Protein AF-A8WGU8-F1 (afdb_monomer_lite)

Organism: Xenopus tropicalis (NCBI:txid8364)

Sequence (113 aa):
MWGSLCKAPLLRLRPTFAAVSNVKTIHIKASPDYNEGIDKSKPLKFSTSKASHRHWTVAKSLGSNQQRPWWKVVPLSVFLTTVLLWAIFRKETDIDEAIYKPIEQLQDESENK

pLDDT: mean 73.57, std 12.88, range [49.06, 97.56]

Secondary structure (DSSP, 8-state):
---------------------------------TTTT--TTS---GGGSTT-TTT--HHHHT-TT-S--HHHHHHHHHHHHHHHHHHHHS---HHHHHHHS-HHHHHHHHH--

InterPro domains:
  IPR023248 Ubiquinol-cytochrome-c reductase complex assembly factor 4, vertebrates [PR02042] (39-56)
  IPR023248 Ubiquinol-cytochrome-c reductase complex assembly factor 4, vertebrates [PR02042] (56-70)
  IPR023248 Ubiquinol-cytochrome-c reductase complex assembly factor 4, vertebrates [PR02042] (70-86)
  IPR023248 Ubiquinol-cytochrome-c reductase complex assembly factor 4, vertebrates [PR02042] (86-101)
  IPR029160 Ubiquinol-cytochrome-c reductase complex assembly factor 4 [PF15013] (42-111)
  IPR029160 Ubiquino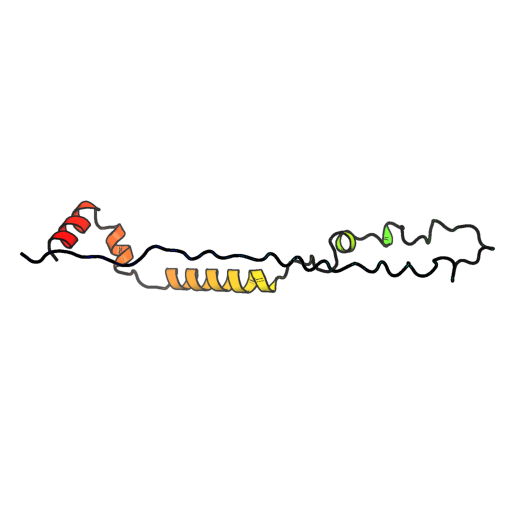l-cytochrome-c reductase complex assembly factor 4 [PTHR35268] (25-113)

Radius of gyration: 33.74 Å; chains: 1; bounding box: 85×44×65 Å

Structure (mmCIF, N/CA/C/O backbone):
data_AF-A8WGU8-F1
#
_entry.id   AF-A8WGU8-F1
#
loop_
_atom_site.group_PDB
_atom_site.id
_atom_site.type_symbol
_atom_site.label_atom_id
_atom_site.label_alt_id
_atom_site.label_comp_id
_atom_site.label_asym_id
_atom_site.label_entity_id
_atom_site.label_seq_id
_atom_site.pdbx_PDB_ins_code
_atom_site.Cartn_x
_atom_site.Cartn_y
_atom_site.Cartn_z
_atom_site.occupancy
_atom_site.B_iso_or_equiv
_atom_site.auth_seq_id
_atom_site.auth_comp_id
_atom_site.auth_asym_id
_atom_site.auth_atom_id
_atom_site.pdbx_PDB_model_num
ATOM 1 N N . MET A 1 1 ? -45.104 30.093 24.606 1.00 49.06 1 MET A N 1
ATOM 2 C CA . MET A 1 1 ? -44.976 30.706 23.266 1.00 49.06 1 MET A CA 1
ATOM 3 C C . MET A 1 1 ? -43.782 31.660 23.251 1.00 49.06 1 MET A C 1
ATOM 5 O O . MET A 1 1 ? -43.943 32.825 23.568 1.00 49.06 1 MET A O 1
ATOM 9 N N . TRP A 1 2 ? -42.599 31.163 22.902 1.00 49.72 2 TRP A N 1
ATOM 10 C CA . TRP A 1 2 ? -41.454 31.921 22.373 1.00 49.72 2 TRP A CA 1
ATOM 11 C C . TRP A 1 2 ? -40.703 30.868 21.548 1.00 49.72 2 TRP A C 1
ATOM 13 O O . TRP A 1 2 ? -40.207 29.904 22.107 1.00 49.72 2 TRP A O 1
ATOM 23 N N . GLY A 1 3 ? -40.784 30.817 20.225 1.00 53.56 3 GLY A N 1
ATOM 24 C CA . GLY A 1 3 ? -40.746 31.936 19.299 1.00 53.56 3 GLY A CA 1
ATOM 25 C C . GLY A 1 3 ? -39.290 32.182 18.928 1.00 53.56 3 GLY A C 1
ATOM 26 O O . GLY A 1 3 ? -38.648 33.007 19.554 1.00 53.56 3 GLY A O 1
ATOM 27 N N . SER A 1 4 ? -38.828 31.416 17.937 1.00 59.00 4 SER A N 1
ATOM 28 C CA . SER A 1 4 ? -37.944 31.827 16.842 1.00 59.00 4 SER A CA 1
ATOM 29 C C . SER A 1 4 ? -36.681 32.636 17.169 1.00 59.00 4 SER A C 1
ATOM 31 O O . SER A 1 4 ? -36.747 33.761 17.638 1.00 59.00 4 SER A O 1
ATOM 33 N N . LEU A 1 5 ? -35.524 32.140 16.722 1.00 59.06 5 LEU A N 1
ATOM 34 C CA . LEU A 1 5 ? -34.831 32.655 15.529 1.00 59.06 5 LEU A CA 1
ATOM 35 C C . LEU A 1 5 ? -33.431 32.022 15.446 1.00 59.06 5 LEU A C 1
ATOM 37 O O . LEU A 1 5 ? -32.452 32.528 15.991 1.00 59.06 5 LEU A O 1
ATOM 41 N N . CYS A 1 6 ? -33.317 30.944 14.672 1.00 56.19 6 CYS A N 1
ATOM 42 C CA . CYS A 1 6 ? -32.044 30.556 14.079 1.00 56.19 6 CYS A CA 1
ATOM 43 C C . CYS A 1 6 ? -31.667 31.613 13.028 1.00 56.19 6 CYS A C 1
ATOM 45 O O . CYS A 1 6 ? -32.187 31.612 11.915 1.00 56.19 6 CYS A O 1
ATOM 47 N N . LYS A 1 7 ? -30.777 32.539 13.382 1.00 56.66 7 LYS A N 1
ATOM 48 C CA . LYS A 1 7 ? -30.061 33.399 12.432 1.00 56.66 7 LYS A CA 1
ATOM 49 C C . LYS A 1 7 ? -28.570 33.153 12.612 1.00 56.66 7 LYS A C 1
ATOM 51 O O . LYS A 1 7 ? -27.918 33.848 13.381 1.00 56.66 7 LYS A O 1
ATOM 56 N N . ALA A 1 8 ? -28.030 32.174 11.896 1.00 66.12 8 ALA A N 1
ATOM 57 C CA . ALA A 1 8 ? -26.595 32.106 11.646 1.00 66.12 8 ALA A CA 1
ATOM 58 C C . ALA A 1 8 ? -26.367 32.370 10.147 1.00 66.12 8 ALA A C 1
ATOM 60 O O . ALA A 1 8 ? -27.013 31.728 9.314 1.00 66.12 8 ALA A O 1
ATOM 61 N N . PRO A 1 9 ? -25.548 33.373 9.792 1.00 55.88 9 PRO A N 1
ATOM 62 C CA . PRO A 1 9 ? -25.485 33.907 8.443 1.00 55.88 9 PRO A CA 1
ATOM 63 C C . PRO A 1 9 ? -24.727 32.997 7.473 1.00 55.88 9 PRO A C 1
ATOM 65 O O . PRO A 1 9 ? -23.731 32.359 7.799 1.00 55.88 9 PRO A O 1
ATOM 68 N N . LEU A 1 10 ? -25.246 33.025 6.248 1.00 57.78 10 LEU A N 1
ATOM 69 C CA . LEU A 1 10 ? -24.737 32.479 4.998 1.00 57.78 10 LEU A CA 1
ATOM 70 C C . LEU A 1 10 ? -23.209 32.382 4.879 1.00 57.78 10 LEU A C 1
ATOM 72 O O . LEU A 1 10 ? -22.479 33.374 4.879 1.00 57.78 10 LEU A O 1
ATOM 76 N N . LEU A 1 11 ? -22.796 31.147 4.605 1.00 50.38 11 LEU A N 1
ATOM 77 C CA . LEU A 1 11 ? -21.543 30.730 3.996 1.00 50.38 11 LEU A CA 1
ATOM 78 C C . LEU A 1 11 ? -21.183 31.622 2.797 1.00 50.38 11 LEU A C 1
ATOM 80 O O . LEU A 1 11 ? -21.714 31.479 1.697 1.00 50.38 11 LEU A O 1
ATOM 84 N N . ARG A 1 12 ? -20.222 32.523 2.992 1.00 56.81 12 ARG A N 1
ATOM 85 C CA . ARG A 1 12 ? -19.420 33.092 1.904 1.00 56.81 12 ARG A CA 1
ATOM 86 C C . ARG A 1 12 ? -17.942 32.882 2.195 1.00 56.81 12 ARG A C 1
ATOM 88 O O . ARG A 1 12 ? -17.177 33.834 2.288 1.00 56.81 12 ARG A O 1
ATOM 95 N N . LEU A 1 13 ? -17.519 31.625 2.297 1.00 58.44 13 LEU A N 1
ATOM 96 C CA . LEU A 1 13 ? -16.118 31.309 2.035 1.00 58.44 13 LEU A CA 1
ATOM 97 C C . LEU A 1 13 ? -15.964 31.200 0.518 1.00 58.44 13 LEU A C 1
ATOM 99 O O . LEU A 1 13 ? -16.316 30.191 -0.083 1.00 58.44 13 LEU A O 1
ATOM 103 N N . ARG A 1 14 ? -15.479 32.274 -0.112 1.00 59.22 14 ARG A N 1
ATOM 104 C CA . ARG A 1 14 ? -14.862 32.206 -1.439 1.00 59.22 14 ARG A CA 1
ATOM 105 C C . ARG A 1 14 ? -13.387 31.866 -1.231 1.00 59.22 14 ARG A C 1
ATOM 107 O O . ARG A 1 14 ? -12.627 32.777 -0.909 1.00 59.22 14 ARG A O 1
ATOM 114 N N . PRO A 1 15 ? -12.942 30.612 -1.402 1.00 61.19 15 PRO A N 1
ATOM 115 C CA . PRO A 1 15 ? -11.522 30.351 -1.493 1.00 61.19 15 PRO A CA 1
ATOM 116 C C . PRO A 1 15 ? -11.080 30.738 -2.906 1.00 61.19 15 PRO A C 1
ATOM 118 O O . PRO A 1 15 ? -11.222 29.980 -3.863 1.00 61.19 15 PRO A O 1
ATOM 121 N N . THR A 1 16 ? -10.570 31.957 -3.065 1.00 68.06 16 THR A N 1
ATOM 122 C CA . THR A 1 16 ? -9.768 32.298 -4.240 1.00 68.06 16 THR A CA 1
ATOM 123 C C . THR A 1 16 ? -8.446 31.554 -4.108 1.00 68.06 16 THR A C 1
ATOM 125 O O . THR A 1 16 ? -7.467 32.086 -3.587 1.00 68.06 16 THR A O 1
ATOM 128 N N . PHE A 1 17 ? -8.426 30.290 -4.529 1.00 62.94 17 PHE A N 1
ATOM 129 C CA . PHE A 1 17 ? -7.187 29.570 -4.776 1.00 62.94 17 PHE A CA 1
ATOM 130 C C . PHE A 1 17 ? -6.515 30.234 -5.979 1.00 62.94 17 PHE A C 1
ATOM 132 O O . PHE A 1 17 ? -6.766 29.885 -7.130 1.00 62.94 17 PHE A O 1
ATOM 139 N N . ALA A 1 18 ? -5.697 31.252 -5.714 1.00 64.88 18 ALA A N 1
ATOM 140 C CA . ALA A 1 18 ? -4.752 31.759 -6.690 1.00 64.88 18 ALA A CA 1
ATOM 141 C C . ALA A 1 18 ? -3.746 30.634 -6.958 1.00 64.88 18 ALA A C 1
ATOM 143 O O . ALA A 1 18 ? -2.831 30.394 -6.170 1.00 64.88 18 ALA A O 1
ATOM 144 N N . ALA A 1 19 ? -3.964 29.890 -8.040 1.00 68.56 19 ALA A N 1
ATOM 145 C CA . ALA A 1 19 ? -3.018 28.90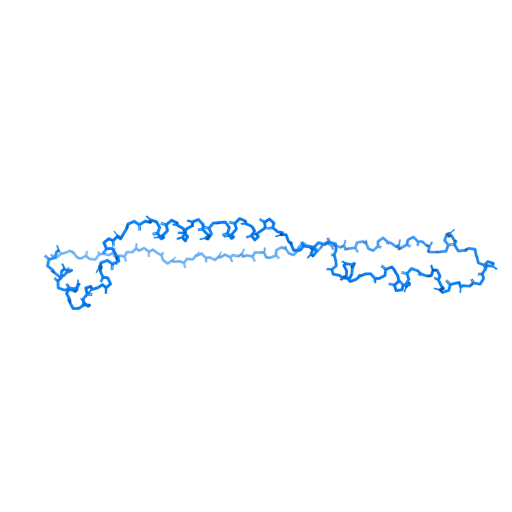9 -8.539 1.00 68.56 19 ALA A CA 1
ATOM 146 C C . ALA A 1 19 ? -1.778 29.657 -9.050 1.00 68.56 19 ALA A C 1
ATOM 148 O O . ALA A 1 19 ? -1.694 30.034 -10.215 1.00 68.56 19 ALA A O 1
ATOM 149 N N . VAL A 1 20 ? -0.824 29.926 -8.158 1.00 69.81 20 VAL A N 1
ATOM 150 C CA . VAL A 1 20 ? 0.482 30.467 -8.534 1.00 69.81 20 VAL A CA 1
ATOM 151 C C . VAL A 1 20 ? 1.254 29.336 -9.207 1.00 69.81 20 VAL A C 1
ATOM 153 O O . VAL A 1 20 ? 1.867 28.494 -8.551 1.00 69.81 20 VAL A O 1
ATOM 156 N N . SER A 1 21 ? 1.185 29.273 -10.536 1.00 66.56 21 SER A N 1
ATOM 157 C CA . SER A 1 21 ? 2.017 28.369 -11.322 1.00 66.56 21 SER A CA 1
ATOM 158 C C . SER A 1 21 ? 3.466 28.840 -11.235 1.00 66.56 21 SER A C 1
ATOM 160 O O . SER A 1 21 ? 3.846 29.848 -11.832 1.00 66.56 21 SER A O 1
ATOM 162 N N . ASN A 1 22 ? 4.284 28.112 -10.481 1.00 69.44 22 ASN A N 1
ATOM 163 C CA . ASN A 1 22 ? 5.723 28.320 -10.429 1.00 69.44 22 ASN A CA 1
ATOM 164 C C . ASN A 1 22 ? 6.326 27.759 -11.730 1.00 69.44 22 ASN A C 1
ATOM 166 O O . ASN A 1 22 ? 6.664 26.578 -11.820 1.00 69.44 22 ASN A O 1
ATOM 170 N N . VAL A 1 23 ? 6.373 28.579 -12.784 1.00 66.06 23 VAL A N 1
ATOM 171 C CA . VAL A 1 23 ? 7.014 28.209 -14.051 1.00 66.06 23 VAL A CA 1
ATOM 172 C C . VAL A 1 23 ? 8.520 28.267 -13.827 1.00 66.06 23 VAL A C 1
ATOM 174 O O . VAL A 1 23 ? 9.165 29.291 -14.033 1.00 66.06 23 VAL A O 1
ATOM 177 N N . LYS A 1 24 ? 9.093 27.155 -13.361 1.00 66.94 24 LYS A N 1
ATOM 178 C CA . LYS A 1 24 ? 10.541 26.966 -13.352 1.00 66.94 24 LYS A CA 1
ATOM 179 C C . LYS A 1 24 ? 10.987 26.867 -14.806 1.00 66.94 24 LYS A C 1
ATOM 181 O O . LYS A 1 24 ? 10.895 25.806 -15.418 1.00 66.94 24 LYS A O 1
ATOM 186 N N . THR A 1 25 ? 11.439 27.983 -15.365 1.00 66.19 25 THR A N 1
ATOM 187 C CA . THR A 1 25 ? 12.151 28.021 -16.638 1.00 66.19 25 THR A CA 1
ATOM 188 C C . THR A 1 25 ? 13.328 27.061 -16.533 1.00 66.19 25 THR A C 1
ATOM 190 O O . THR A 1 25 ? 14.296 27.286 -15.803 1.00 66.19 25 THR A O 1
ATOM 193 N N . ILE A 1 26 ? 13.223 25.929 -17.228 1.00 63.34 26 ILE A N 1
ATOM 194 C CA . ILE A 1 26 ? 14.365 25.059 -17.459 1.00 63.34 26 ILE A CA 1
ATOM 195 C C . ILE A 1 26 ? 15.288 25.885 -18.345 1.00 63.34 26 ILE A C 1
ATOM 197 O O . ILE A 1 26 ? 15.089 25.977 -19.553 1.00 63.34 26 ILE A O 1
ATOM 201 N N . HIS A 1 27 ? 16.284 26.526 -17.734 1.00 56.06 27 HIS A N 1
ATOM 202 C CA . HIS A 1 27 ? 17.474 26.911 -18.464 1.00 56.06 27 HIS A CA 1
ATOM 203 C C . HIS A 1 27 ? 18.031 25.608 -19.019 1.00 56.06 27 HIS A C 1
ATOM 205 O O . HIS A 1 27 ? 18.664 24.830 -18.301 1.00 56.06 27 HIS A O 1
ATOM 211 N N . ILE A 1 28 ? 17.740 25.343 -20.292 1.00 55.25 28 ILE A N 1
ATOM 212 C CA . ILE A 1 28 ? 18.505 24.398 -21.084 1.00 55.25 28 ILE A CA 1
ATOM 213 C C . ILE A 1 28 ? 19.883 25.043 -21.128 1.00 55.25 28 ILE A C 1
ATOM 215 O O . ILE A 1 28 ? 20.170 25.873 -21.986 1.00 55.25 28 ILE A O 1
ATOM 219 N N . LYS A 1 29 ? 20.708 24.756 -20.114 1.00 54.16 29 LYS A N 1
ATOM 220 C CA . LYS A 1 29 ? 22.140 24.988 -20.181 1.00 54.16 29 LYS A CA 1
ATOM 221 C C . LYS A 1 29 ? 22.525 24.297 -21.473 1.00 54.16 29 LYS A C 1
ATOM 223 O O . LYS A 1 29 ? 22.364 23.077 -21.558 1.00 54.16 29 LYS A O 1
ATOM 228 N N . ALA A 1 30 ? 22.864 25.099 -22.486 1.00 53.12 30 ALA A N 1
ATOM 229 C CA . ALA A 1 30 ? 23.314 24.607 -23.771 1.00 53.12 30 ALA A CA 1
ATOM 230 C C . ALA A 1 30 ? 24.268 23.462 -23.457 1.00 53.12 30 ALA A C 1
ATOM 232 O O . ALA A 1 30 ? 25.203 23.643 -22.666 1.00 53.12 30 ALA A O 1
ATOM 233 N N . SER A 1 31 ? 23.903 22.260 -23.911 1.00 54.22 31 SER A N 1
ATOM 234 C CA . SER A 1 31 ? 24.705 21.063 -23.689 1.00 54.22 31 SER A CA 1
ATOM 235 C C . SER A 1 31 ? 26.156 21.447 -23.969 1.00 54.22 31 SER A C 1
ATOM 237 O O . SER A 1 31 ? 26.363 22.127 -24.979 1.00 54.22 31 SER A O 1
ATOM 239 N N . PRO A 1 32 ? 27.132 21.092 -23.104 1.00 54.25 32 PRO A N 1
ATOM 240 C CA . PRO A 1 32 ? 28.532 21.352 -23.415 1.00 54.25 32 PRO A CA 1
ATOM 241 C C . PRO A 1 32 ? 28.758 20.887 -24.845 1.00 54.25 32 PRO A C 1
ATOM 243 O O . PRO A 1 32 ? 28.278 19.803 -25.206 1.00 54.25 32 PRO A O 1
ATOM 246 N N . ASP A 1 33 ? 29.341 21.776 -25.649 1.00 54.31 33 ASP A N 1
ATOM 247 C CA . ASP A 1 33 ? 29.636 21.538 -27.051 1.00 54.31 33 ASP A CA 1
ATOM 248 C C . ASP A 1 33 ? 30.239 20.140 -27.153 1.00 54.31 33 ASP A C 1
ATOM 250 O O . ASP A 1 33 ? 31.343 19.878 -26.677 1.00 54.31 33 ASP A O 1
ATOM 254 N N . TYR A 1 34 ? 29.459 19.193 -27.677 1.00 57.59 34 TYR A N 1
ATOM 255 C CA . TYR A 1 34 ? 29.833 17.780 -27.623 1.00 57.59 34 TYR A CA 1
ATOM 256 C C . TYR A 1 34 ? 31.090 17.502 -28.472 1.00 57.59 34 TYR A C 1
ATOM 258 O O . TYR A 1 34 ? 31.631 16.399 -28.432 1.00 57.59 34 TYR A O 1
ATOM 266 N N . ASN A 1 35 ? 31.560 18.519 -29.206 1.00 55.41 35 ASN A N 1
ATOM 267 C CA . ASN A 1 35 ? 32.799 18.539 -29.960 1.00 55.41 35 ASN A CA 1
ATOM 268 C C . ASN A 1 35 ? 34.068 18.779 -29.129 1.00 55.41 35 ASN A C 1
ATOM 270 O O . ASN A 1 35 ? 35.135 18.522 -29.677 1.00 55.41 35 ASN A O 1
ATOM 274 N N . GLU A 1 36 ? 34.016 19.207 -27.859 1.00 58.69 36 GLU A N 1
ATOM 275 C CA . GLU A 1 36 ? 35.244 19.504 -27.087 1.00 58.69 36 GLU A CA 1
ATOM 276 C C . GLU A 1 36 ? 36.194 18.290 -26.984 1.00 58.69 36 GLU A C 1
ATOM 278 O O . GLU A 1 36 ? 37.410 18.450 -26.950 1.00 58.69 36 GLU A O 1
ATOM 283 N N . GLY A 1 37 ? 35.658 17.064 -27.007 1.00 59.59 37 GLY A N 1
ATOM 284 C CA . GLY A 1 37 ? 36.449 15.826 -26.945 1.00 59.59 37 GLY A CA 1
ATOM 285 C C . GLY A 1 37 ? 36.382 14.945 -28.192 1.00 59.59 37 GLY A C 1
ATOM 286 O O . GLY A 1 37 ? 36.899 13.825 -28.173 1.00 59.59 37 GLY A O 1
ATOM 287 N N . ILE A 1 38 ? 35.705 15.385 -29.256 1.00 60.81 38 ILE A N 1
ATOM 288 C CA . ILE A 1 38 ? 35.651 14.616 -30.500 1.00 60.81 38 ILE A CA 1
ATOM 289 C C . ILE A 1 38 ? 36.811 15.077 -31.357 1.00 60.81 38 ILE A C 1
ATOM 291 O O . ILE A 1 38 ? 36.733 16.090 -32.048 1.00 60.81 38 ILE A O 1
ATOM 295 N N . ASP A 1 39 ? 37.889 14.297 -31.324 1.00 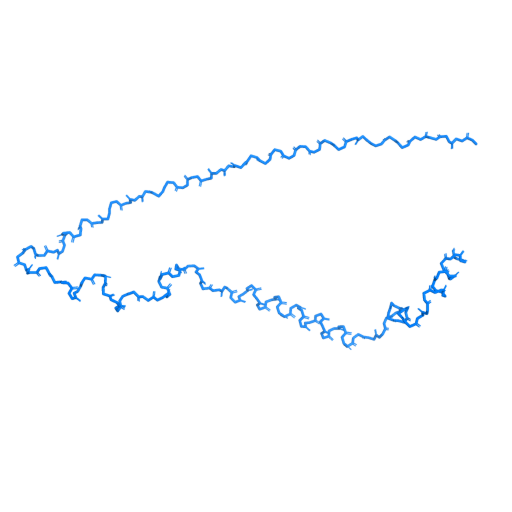66.62 39 ASP A N 1
ATOM 296 C CA . ASP A 1 39 ? 38.915 14.347 -32.355 1.00 66.62 39 ASP A CA 1
ATOM 297 C C . ASP A 1 39 ? 38.228 14.200 -33.719 1.00 66.62 39 ASP A C 1
ATOM 299 O O . ASP A 1 39 ? 37.910 13.093 -34.157 1.00 66.62 39 ASP A O 1
ATOM 303 N N . LYS A 1 40 ? 37.997 15.324 -34.405 1.00 68.88 40 LYS A N 1
ATOM 304 C CA . LYS A 1 40 ? 37.400 15.376 -35.749 1.00 68.88 40 LYS A CA 1
ATOM 305 C C . LYS A 1 40 ? 38.220 14.604 -36.793 1.00 68.88 40 LYS A C 1
ATOM 307 O O . LYS A 1 40 ? 37.736 14.377 -37.894 1.00 68.88 40 LYS A O 1
ATOM 312 N N . SER A 1 41 ? 39.445 14.188 -36.455 1.00 76.25 41 SER A N 1
ATOM 313 C CA . SER A 1 41 ? 40.294 13.339 -37.296 1.00 76.25 41 SER A CA 1
ATOM 314 C C . SER A 1 41 ? 39.944 11.848 -37.238 1.00 76.25 41 SER A C 1
ATOM 316 O O . SER A 1 41 ? 40.391 11.093 -38.098 1.00 76.25 41 SER A O 1
ATOM 318 N N . LYS A 1 42 ? 39.163 11.397 -36.246 1.00 77.44 42 LYS A N 1
ATOM 319 C CA . LYS A 1 42 ? 38.788 9.985 -36.085 1.00 77.44 42 LYS A CA 1
ATOM 320 C C . LYS A 1 42 ? 37.379 9.755 -36.647 1.00 77.44 42 LYS A C 1
ATOM 322 O O . LYS A 1 42 ? 36.502 10.591 -36.433 1.00 77.44 42 LYS A O 1
ATOM 327 N N . PRO A 1 43 ? 37.119 8.626 -37.334 1.00 78.94 43 PRO A N 1
ATOM 328 C CA . PRO A 1 43 ? 35.786 8.323 -37.843 1.00 78.94 43 PRO A CA 1
ATOM 329 C C . PRO A 1 43 ? 34.760 8.292 -36.702 1.00 78.94 43 PRO A C 1
ATOM 331 O O . PRO A 1 43 ? 35.040 7.796 -35.605 1.00 78.94 43 PRO A O 1
ATOM 334 N N . LEU A 1 44 ? 33.566 8.831 -36.971 1.00 76.88 44 LEU A N 1
ATOM 335 C CA . LEU A 1 44 ? 32.463 8.937 -36.016 1.00 76.88 44 LEU A CA 1
ATOM 336 C C . LEU A 1 44 ? 32.064 7.543 -35.504 1.00 76.88 44 LEU A C 1
ATOM 338 O O . LEU A 1 44 ? 31.368 6.776 -36.169 1.00 76.88 44 LEU A O 1
ATOM 342 N N . LYS A 1 45 ? 32.526 7.196 -34.301 1.00 76.81 45 LYS A N 1
ATOM 343 C CA . LYS A 1 45 ? 32.302 5.883 -33.689 1.00 76.81 45 LYS A CA 1
ATOM 344 C C . LYS A 1 45 ? 30.918 5.791 -33.041 1.00 76.81 45 LYS A C 1
ATOM 346 O O . LYS A 1 45 ? 30.731 6.143 -31.878 1.00 76.81 45 LYS A O 1
ATOM 351 N N . PHE A 1 46 ? 29.953 5.217 -33.759 1.00 74.06 46 PHE A N 1
ATOM 352 C CA . PHE A 1 46 ? 28.627 4.902 -33.205 1.00 74.06 46 PHE A CA 1
ATOM 353 C C . PHE A 1 46 ? 28.691 3.916 -32.025 1.00 74.06 46 PHE A C 1
ATOM 355 O O . PHE A 1 46 ? 27.897 4.025 -31.093 1.00 74.06 46 PHE A O 1
ATOM 362 N N . SER A 1 47 ? 29.681 3.011 -32.002 1.00 67.94 47 SER A N 1
ATOM 363 C CA . SER A 1 47 ? 29.830 1.999 -30.942 1.00 67.94 47 SER A CA 1
ATOM 364 C C . SER A 1 47 ? 30.097 2.582 -29.549 1.00 67.94 47 SER A C 1
ATOM 366 O O . SER A 1 47 ? 29.775 1.930 -28.557 1.00 67.94 47 SER A O 1
ATOM 368 N N . THR A 1 48 ? 30.680 3.782 -29.448 1.00 72.12 48 THR A N 1
ATOM 369 C CA . THR A 1 48 ? 30.886 4.466 -28.158 1.00 72.12 48 THR A CA 1
ATOM 370 C C . THR A 1 48 ? 29.936 5.644 -27.968 1.00 72.12 48 THR A C 1
ATOM 372 O O . THR A 1 48 ? 30.166 6.476 -27.091 1.00 72.12 48 THR A O 1
ATOM 375 N N . SER A 1 49 ? 28.902 5.766 -28.804 1.00 71.88 49 SER A N 1
ATOM 376 C CA . SER A 1 49 ? 27.886 6.796 -28.622 1.00 71.88 49 SER A CA 1
ATOM 377 C C . SER A 1 49 ? 27.156 6.570 -27.296 1.00 71.88 49 SER A C 1
ATOM 379 O O . SER A 1 49 ? 26.844 5.434 -26.927 1.00 71.88 49 SER A O 1
ATOM 381 N N . LYS A 1 50 ? 26.842 7.656 -26.577 1.00 68.00 50 LYS A N 1
ATOM 382 C CA . LYS A 1 50 ? 26.069 7.602 -25.319 1.00 68.00 50 LYS A CA 1
ATOM 383 C C . LYS A 1 50 ? 24.658 7.017 -25.491 1.00 68.00 50 LYS A C 1
ATOM 385 O O . LYS A 1 50 ? 24.004 6.720 -24.497 1.00 68.00 50 LYS A O 1
ATOM 390 N N . ALA A 1 51 ? 24.218 6.820 -26.734 1.00 68.44 51 ALA A N 1
ATOM 391 C CA . ALA A 1 51 ? 22.992 6.117 -27.100 1.00 68.44 51 ALA A CA 1
ATOM 392 C C . ALA A 1 51 ? 23.132 4.578 -27.145 1.00 68.44 51 ALA A C 1
ATOM 394 O O . ALA A 1 51 ? 22.217 3.895 -27.593 1.00 68.44 51 ALA A O 1
ATOM 395 N N . SER A 1 52 ? 24.259 4.004 -26.712 1.00 75.56 52 SER A N 1
ATOM 396 C CA . SER A 1 52 ? 24.394 2.547 -26.607 1.00 75.56 52 SER A CA 1
ATOM 397 C C . SER A 1 52 ? 23.371 1.968 -25.619 1.00 75.56 52 SER A C 1
ATOM 399 O O . SER A 1 52 ? 23.230 2.464 -24.499 1.00 75.56 52 SER A O 1
ATOM 401 N N . HIS A 1 53 ? 22.707 0.874 -26.006 1.00 74.81 53 HIS A N 1
ATOM 402 C CA . HIS A 1 53 ? 21.743 0.135 -25.176 1.00 74.81 53 HIS A CA 1
ATOM 403 C C . HIS A 1 53 ? 22.304 -0.243 -23.793 1.00 74.81 53 HIS A C 1
ATOM 405 O O . HIS A 1 53 ? 21.559 -0.325 -22.825 1.00 74.81 53 HIS A O 1
ATOM 411 N N . ARG A 1 54 ? 23.630 -0.409 -23.668 1.00 76.31 54 ARG A N 1
ATOM 412 C CA . ARG A 1 54 ? 24.306 -0.689 -22.392 1.00 76.31 54 ARG A CA 1
ATOM 413 C C . ARG A 1 54 ? 24.208 0.471 -21.390 1.00 76.31 54 ARG A C 1
ATOM 415 O O . ARG A 1 54 ? 24.318 0.248 -20.189 1.00 76.31 54 ARG A O 1
ATOM 422 N N . HIS A 1 55 ? 24.027 1.703 -21.867 1.00 76.19 55 HIS A N 1
ATOM 423 C CA . HIS A 1 55 ? 23.819 2.883 -21.023 1.00 76.19 55 HIS A CA 1
ATOM 424 C C . HIS A 1 55 ? 22.334 3.138 -20.715 1.00 76.19 55 HIS A C 1
ATOM 426 O O . HIS A 1 55 ? 22.009 3.713 -19.675 1.00 76.19 55 HIS A O 1
ATOM 432 N N . TRP A 1 56 ? 21.433 2.712 -21.603 1.00 77.38 56 TRP A N 1
ATOM 433 C CA . TRP A 1 56 ? 19.988 2.846 -21.425 1.00 77.38 56 TRP A CA 1
ATOM 434 C C . TRP A 1 56 ? 19.454 1.733 -20.522 1.00 77.38 56 TRP A C 1
ATOM 436 O O . TRP A 1 56 ? 19.112 0.647 -20.976 1.00 77.38 56 TRP A O 1
ATOM 446 N N . THR A 1 57 ? 19.361 2.002 -19.220 1.00 80.25 57 THR A N 1
ATOM 447 C CA . THR A 1 57 ? 18.663 1.112 -18.284 1.00 80.25 57 THR A CA 1
ATOM 448 C C . THR A 1 57 ? 17.232 1.590 -18.050 1.00 80.25 57 THR A C 1
ATOM 450 O O . THR A 1 57 ? 16.979 2.793 -17.985 1.00 80.25 57 THR A O 1
ATOM 453 N N . VAL A 1 58 ? 16.289 0.659 -17.854 1.00 80.12 58 VAL A N 1
ATOM 454 C CA . VAL A 1 58 ? 14.875 0.987 -17.561 1.00 80.12 58 VAL A CA 1
ATOM 455 C C . VAL A 1 58 ? 14.753 1.904 -16.334 1.00 80.12 58 VAL A C 1
ATOM 457 O O . VAL A 1 58 ? 13.928 2.817 -16.298 1.00 80.12 58 VAL A O 1
ATOM 460 N N . ALA A 1 59 ? 15.642 1.720 -15.355 1.00 77.44 59 ALA A N 1
ATOM 461 C CA . ALA A 1 59 ? 15.747 2.576 -14.178 1.00 77.44 59 ALA A CA 1
ATOM 462 C C . ALA A 1 59 ? 16.072 4.044 -14.522 1.00 77.44 59 ALA A C 1
ATOM 464 O O . ALA A 1 59 ? 15.567 4.949 -13.867 1.00 77.44 59 ALA A O 1
ATOM 465 N N . LYS A 1 60 ? 16.880 4.301 -15.561 1.00 74.75 60 LYS A N 1
ATOM 466 C CA . LYS A 1 60 ? 17.197 5.660 -16.031 1.00 74.75 60 LYS A CA 1
ATOM 467 C C . LYS A 1 60 ? 16.022 6.296 -16.773 1.00 74.75 60 LYS A C 1
ATOM 469 O O . LYS A 1 60 ? 15.778 7.482 -16.579 1.00 74.75 60 LYS A O 1
ATOM 474 N N . SER A 1 61 ? 15.284 5.524 -17.576 1.00 80.00 61 SER A N 1
ATOM 475 C CA . SER A 1 61 ? 14.078 6.009 -18.271 1.00 80.00 61 SER A CA 1
ATOM 476 C C . SER A 1 61 ? 12.901 6.270 -17.330 1.00 80.00 61 SER A C 1
ATOM 478 O O . SER A 1 61 ? 12.067 7.117 -17.628 1.00 80.00 61 SER A O 1
ATOM 480 N N . LEU A 1 62 ? 12.845 5.588 -16.182 1.00 77.88 62 LEU A N 1
ATOM 481 C CA . LEU A 1 62 ? 11.840 5.840 -15.144 1.00 77.88 62 LEU A CA 1
ATOM 482 C C . LEU A 1 62 ? 12.015 7.200 -14.447 1.00 77.88 62 LEU A C 1
ATOM 484 O O . LEU A 1 62 ? 11.056 7.687 -13.857 1.00 77.88 62 LEU A O 1
ATOM 488 N N . GLY A 1 63 ? 13.199 7.818 -14.530 1.00 74.25 63 GLY A N 1
ATOM 489 C CA . GLY A 1 63 ? 13.556 9.034 -13.794 1.00 74.25 63 GLY A CA 1
ATOM 490 C C . GLY A 1 63 ? 14.223 8.726 -12.448 1.00 74.25 63 GLY A C 1
ATOM 491 O O . GLY A 1 63 ? 13.955 7.703 -11.820 1.00 74.25 63 GLY A O 1
ATOM 492 N N . SER A 1 64 ? 15.115 9.610 -11.979 1.00 67.88 64 SER A N 1
ATOM 493 C CA . SER A 1 64 ? 15.916 9.352 -10.763 1.00 67.88 64 SER A CA 1
ATOM 494 C C . SER A 1 64 ? 15.085 9.226 -9.484 1.00 67.88 64 SER A C 1
ATOM 496 O O . SER A 1 64 ? 15.570 8.687 -8.497 1.00 67.88 64 SER A O 1
ATOM 498 N N . ASN A 1 65 ? 13.851 9.732 -9.490 1.00 69.75 65 ASN A N 1
ATOM 499 C CA . ASN A 1 65 ? 12.999 9.833 -8.306 1.00 69.75 65 ASN A CA 1
ATOM 500 C C . ASN A 1 65 ? 11.865 8.797 -8.272 1.00 69.75 65 ASN A C 1
ATOM 502 O O . ASN A 1 65 ? 11.009 8.864 -7.393 1.00 69.75 65 ASN A O 1
ATOM 506 N N . GLN A 1 66 ? 11.844 7.830 -9.197 1.00 67.31 66 GLN A N 1
ATOM 507 C CA . GLN A 1 66 ? 10.753 6.854 -9.289 1.00 67.31 66 GLN A CA 1
ATOM 508 C C . GLN A 1 66 ? 10.932 5.617 -8.403 1.00 67.31 66 GLN A C 1
ATOM 510 O O . GLN A 1 66 ? 10.041 4.763 -8.376 1.00 67.31 66 GLN A O 1
ATOM 515 N N . GLN A 1 67 ? 12.046 5.484 -7.672 1.00 74.19 67 GLN A N 1
ATOM 516 C CA . GLN A 1 67 ? 12.200 4.378 -6.731 1.00 74.19 67 GLN A CA 1
ATOM 517 C C . GLN A 1 67 ? 11.116 4.508 -5.660 1.00 74.19 67 GLN A C 1
ATOM 519 O O . GLN A 1 67 ? 11.126 5.440 -4.856 1.00 74.19 67 GLN A O 1
ATOM 524 N N . ARG A 1 68 ? 10.128 3.603 -5.713 1.00 79.50 68 ARG A N 1
ATOM 525 C CA . ARG A 1 68 ? 8.939 3.668 -4.864 1.00 79.50 68 ARG A CA 1
ATOM 526 C C . ARG A 1 68 ? 9.393 3.712 -3.403 1.00 79.50 68 ARG A C 1
ATOM 528 O O . ARG A 1 68 ? 10.036 2.764 -2.955 1.00 79.50 68 ARG A O 1
ATOM 535 N N . PRO A 1 69 ? 9.105 4.792 -2.663 1.00 84.44 69 PRO A N 1
ATOM 536 C CA . PRO A 1 69 ? 9.597 4.947 -1.306 1.00 84.44 69 PRO A CA 1
ATOM 537 C C . PRO A 1 69 ? 8.969 3.894 -0.392 1.00 84.44 69 PRO A C 1
ATOM 539 O O . PRO A 1 69 ? 7.797 3.997 -0.031 1.00 84.44 69 PRO A O 1
ATOM 542 N N . TRP A 1 70 ? 9.763 2.906 0.020 1.00 85.44 70 TRP A N 1
ATOM 543 C CA . TRP A 1 70 ? 9.329 1.879 0.972 1.00 85.44 70 TRP A CA 1
ATOM 544 C C . TRP A 1 70 ? 8.899 2.482 2.313 1.00 85.44 70 TRP A C 1
ATOM 546 O O . TRP A 1 70 ? 7.978 1.986 2.954 1.00 85.44 70 TRP A O 1
ATOM 556 N N . TRP A 1 71 ? 9.480 3.623 2.685 1.00 89.25 71 TRP A N 1
ATOM 557 C CA . TRP A 1 71 ? 9.120 4.347 3.901 1.00 89.25 71 TRP A CA 1
ATOM 558 C C . TRP A 1 71 ? 7.675 4.864 3.919 1.00 89.25 71 TRP A C 1
ATOM 560 O O . TRP A 1 71 ? 7.190 5.195 4.990 1.00 89.25 71 TRP A O 1
ATOM 570 N N . LYS A 1 72 ? 6.970 4.942 2.778 1.00 88.19 72 LYS A N 1
ATOM 571 C CA . LYS A 1 72 ? 5.537 5.292 2.770 1.00 88.19 72 LYS A CA 1
ATOM 572 C C . LYS A 1 72 ? 4.647 4.090 3.067 1.00 88.19 72 LYS A C 1
ATOM 574 O O . LYS A 1 72 ? 3.626 4.232 3.728 1.00 88.19 72 LYS A O 1
ATOM 579 N N . VAL A 1 73 ? 5.024 2.917 2.563 1.00 91.69 73 VAL A N 1
ATOM 580 C CA . VAL A 1 73 ? 4.212 1.697 2.680 1.00 91.69 73 VAL A CA 1
ATOM 581 C C . VAL A 1 73 ? 4.468 0.964 3.990 1.00 91.69 73 VAL A C 1
ATOM 583 O O . VAL A 1 73 ? 3.514 0.465 4.570 1.00 91.69 73 VAL A O 1
ATOM 586 N N . VAL A 1 74 ? 5.706 0.951 4.494 1.00 95.19 74 VAL A N 1
ATOM 587 C CA . VAL A 1 74 ? 6.059 0.234 5.732 1.00 95.19 74 VAL A CA 1
ATOM 588 C C . VAL A 1 74 ? 5.298 0.764 6.961 1.00 95.19 74 VAL A C 1
ATOM 590 O O . VAL A 1 74 ? 4.688 -0.043 7.657 1.00 95.19 74 VAL A O 1
ATOM 593 N N . PRO A 1 75 ? 5.234 2.080 7.241 1.00 95.94 75 PRO A N 1
ATOM 594 C CA . PRO A 1 75 ? 4.465 2.587 8.377 1.00 95.94 75 PRO A CA 1
ATOM 595 C C . PRO A 1 75 ? 2.964 2.344 8.226 1.00 95.94 75 PRO A C 1
ATOM 597 O O . PRO A 1 75 ? 2.304 2.027 9.209 1.00 95.94 75 PRO A O 1
ATOM 600 N N . LEU A 1 76 ? 2.430 2.451 7.002 1.00 95.62 76 LEU A N 1
ATOM 601 C CA . LEU A 1 76 ? 1.018 2.180 6.737 1.00 95.62 76 LEU A CA 1
ATOM 602 C C . LEU A 1 76 ? 0.685 0.707 6.993 1.00 95.62 76 LEU A C 1
ATOM 604 O O . LEU A 1 76 ? -0.296 0.415 7.672 1.00 95.62 76 LEU A O 1
ATOM 608 N N . SER A 1 77 ? 1.511 -0.220 6.495 1.00 96.62 77 SER A N 1
ATOM 609 C CA . SER A 1 77 ? 1.310 -1.645 6.747 1.00 96.62 77 SER A CA 1
ATOM 610 C C . SER A 1 77 ? 1.444 -1.967 8.231 1.00 96.62 77 SER A C 1
ATOM 612 O O . SER A 1 77 ? 0.601 -2.679 8.760 1.00 96.62 77 SER A O 1
ATOM 614 N N . VAL A 1 78 ? 2.440 -1.400 8.923 1.00 97.19 78 VAL A N 1
ATOM 615 C CA . VAL A 1 78 ? 2.617 -1.594 10.370 1.00 97.19 78 VAL A CA 1
ATOM 616 C C . VAL A 1 78 ? 1.391 -1.087 11.128 1.00 97.19 78 VAL A C 1
ATOM 618 O O . VAL A 1 78 ? 0.808 -1.856 11.882 1.00 97.19 78 VAL A O 1
ATOM 621 N N . PHE A 1 79 ? 0.929 0.140 10.864 1.00 96.75 79 PHE A N 1
ATOM 622 C CA . PHE A 1 79 ? -0.265 0.707 11.498 1.00 96.75 79 PHE A CA 1
ATOM 623 C C . PHE A 1 79 ? -1.493 -0.192 11.323 1.00 96.75 79 PHE A C 1
ATOM 625 O O . PHE A 1 79 ? -2.146 -0.536 12.306 1.00 96.75 79 PHE A O 1
ATOM 632 N N . LEU A 1 80 ? -1.768 -0.637 10.093 1.00 96.69 80 LEU A N 1
ATOM 633 C CA . LEU A 1 80 ? -2.892 -1.531 9.812 1.00 96.69 80 LEU A CA 1
ATOM 634 C C . LEU A 1 80 ? -2.751 -2.874 10.532 1.00 96.69 80 LEU A C 1
ATOM 636 O O . LEU A 1 80 ? -3.712 -3.338 11.138 1.00 96.69 80 LEU A O 1
ATOM 640 N N . THR A 1 81 ? -1.561 -3.481 10.521 1.00 97.56 81 THR A N 1
ATOM 641 C CA . THR A 1 81 ? -1.328 -4.747 11.234 1.00 97.56 81 THR A CA 1
ATOM 642 C C . THR A 1 81 ? -1.458 -4.596 12.745 1.00 97.56 81 THR A C 1
ATOM 644 O O . THR A 1 81 ? -2.015 -5.478 13.387 1.00 97.56 81 THR A O 1
ATOM 647 N N . THR A 1 82 ? -1.012 -3.477 13.323 1.00 97.44 82 THR A N 1
ATOM 648 C CA . THR A 1 82 ? -1.165 -3.187 14.752 1.00 97.44 82 THR A CA 1
ATOM 649 C C . THR A 1 82 ? -2.629 -2.985 15.121 1.00 97.44 82 THR A C 1
ATOM 651 O O . THR A 1 82 ? -3.077 -3.564 16.103 1.00 97.44 82 THR A O 1
ATOM 654 N N . VAL A 1 83 ? -3.387 -2.212 14.336 1.00 95.62 83 VAL A N 1
ATOM 655 C CA . VAL A 1 83 ? -4.831 -2.015 14.552 1.00 95.62 83 VAL A CA 1
ATOM 656 C C . VAL A 1 83 ? -5.584 -3.336 14.421 1.00 95.62 83 VAL A C 1
ATOM 658 O O . VAL A 1 83 ? -6.444 -3.625 15.246 1.00 95.62 83 VAL A O 1
ATOM 661 N N . LEU A 1 84 ? -5.243 -4.158 13.429 1.00 95.06 84 LEU A N 1
ATOM 662 C CA . LEU A 1 84 ? -5.872 -5.460 13.228 1.00 95.06 84 LEU A CA 1
ATOM 663 C C . LEU A 1 84 ? -5.550 -6.429 14.371 1.00 95.06 84 LEU A C 1
ATOM 665 O O . LEU A 1 84 ? -6.447 -7.064 14.914 1.00 95.06 84 LEU A O 1
ATOM 669 N N . LEU A 1 85 ? -4.282 -6.506 14.778 1.00 95.81 85 LEU A N 1
ATOM 670 C CA . LEU A 1 85 ? -3.860 -7.329 15.909 1.00 95.81 85 LEU A CA 1
ATOM 671 C C . LEU A 1 85 ? -4.508 -6.858 17.217 1.00 95.81 85 LEU A C 1
ATOM 673 O O . LEU A 1 85 ? -4.936 -7.678 18.024 1.00 95.81 85 LEU A O 1
ATOM 677 N N . TRP A 1 86 ? -4.624 -5.542 17.405 1.00 95.44 86 TRP A N 1
ATOM 678 C CA . TRP A 1 86 ? -5.353 -4.952 18.520 1.00 95.44 86 TRP A CA 1
ATOM 679 C C . TRP A 1 86 ? -6.830 -5.326 18.486 1.00 95.44 86 TRP A C 1
ATOM 681 O O . TRP A 1 86 ? -7.356 -5.708 19.519 1.00 95.44 86 TRP A O 1
ATOM 691 N N . ALA A 1 87 ? -7.486 -5.254 17.327 1.00 89.06 87 ALA A N 1
ATOM 692 C CA . ALA A 1 87 ? -8.893 -5.610 17.184 1.00 89.06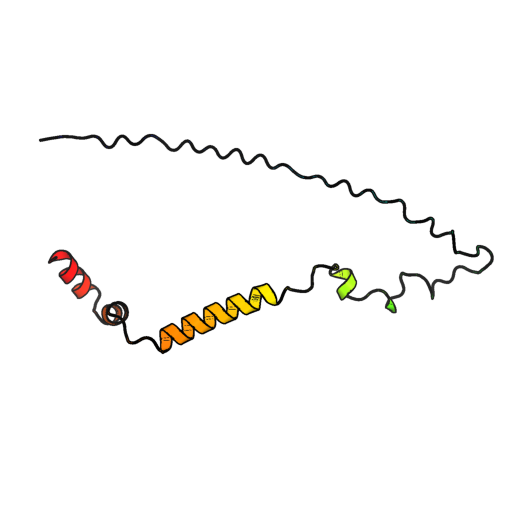 87 ALA A CA 1
ATOM 693 C C . ALA A 1 87 ? -9.155 -7.085 17.522 1.00 89.06 87 ALA A C 1
ATOM 695 O O . ALA A 1 87 ? -10.119 -7.370 18.215 1.00 89.06 87 ALA A O 1
ATOM 696 N N . ILE A 1 88 ? -8.270 -8.000 17.109 1.00 88.94 88 ILE A N 1
ATOM 697 C CA . ILE A 1 88 ? -8.393 -9.438 17.412 1.00 88.94 88 ILE A CA 1
ATOM 698 C C . ILE A 1 88 ? -8.127 -9.729 18.894 1.00 88.94 88 ILE A C 1
ATOM 700 O O . ILE A 1 88 ? -8.767 -10.588 19.489 1.00 88.94 88 ILE A O 1
ATOM 704 N N . PHE A 1 89 ? -7.146 -9.052 19.497 1.00 91.06 89 PHE A N 1
ATOM 705 C CA . PHE A 1 89 ? -6.810 -9.267 20.906 1.00 91.06 89 PHE A CA 1
ATOM 706 C C . PHE A 1 89 ? -7.751 -8.525 21.865 1.00 91.06 89 PHE A C 1
ATOM 708 O O . PHE A 1 89 ? -7.817 -8.831 23.058 1.00 91.06 89 PHE A O 1
ATOM 715 N N . ARG A 1 90 ? -8.465 -7.515 21.366 1.00 85.50 90 ARG A N 1
ATOM 716 C CA . ARG A 1 90 ? -9.426 -6.747 22.142 1.00 85.50 90 ARG A CA 1
ATOM 717 C C . ARG A 1 90 ? -10.640 -7.621 22.434 1.00 85.50 90 ARG A C 1
ATOM 719 O O . ARG A 1 90 ? -11.195 -8.253 21.549 1.00 85.50 90 ARG A O 1
ATOM 726 N N . LYS A 1 91 ? -11.039 -7.638 23.705 1.00 79.69 91 LYS A N 1
ATOM 727 C CA . LYS A 1 91 ? -12.275 -8.288 24.148 1.00 79.69 91 LYS A CA 1
ATOM 728 C C . LYS A 1 91 ? -13.474 -7.651 23.443 1.00 79.69 91 LYS A C 1
ATOM 730 O O . LYS A 1 91 ? -13.467 -6.430 23.260 1.00 79.69 91 LYS A O 1
ATOM 735 N N . GLU A 1 92 ? -14.459 -8.487 23.116 1.00 76.00 92 GLU A N 1
ATOM 736 C CA . GLU A 1 92 ? -15.782 -8.110 22.608 1.00 76.00 92 GLU A CA 1
ATOM 737 C C . GLU A 1 92 ? -16.257 -6.812 23.282 1.00 76.00 92 GLU A C 1
ATOM 739 O O . GLU A 1 92 ? -16.253 -6.691 24.510 1.00 76.00 92 GLU A O 1
ATOM 744 N N . THR A 1 93 ? -16.561 -5.798 22.476 1.00 74.19 93 THR A N 1
ATOM 745 C CA . THR A 1 93 ? -17.071 -4.503 22.945 1.00 74.19 93 THR A CA 1
ATOM 746 C C . THR A 1 93 ? -18.590 -4.509 22.815 1.00 74.19 93 THR A C 1
ATOM 748 O O . THR A 1 93 ? -19.097 -5.143 21.902 1.00 74.19 93 THR A O 1
ATOM 751 N N . ASP A 1 94 ? -19.318 -3.744 23.635 1.00 71.56 94 ASP A N 1
ATOM 752 C CA . ASP A 1 94 ? -20.796 -3.660 23.573 1.00 71.56 94 ASP A CA 1
ATOM 753 C C . ASP A 1 94 ? -21.349 -3.359 22.160 1.00 71.56 94 ASP A C 1
ATOM 755 O O . ASP A 1 94 ? -22.478 -3.707 21.826 1.00 71.56 94 ASP A O 1
ATOM 759 N N . ILE A 1 95 ? -20.541 -2.719 21.306 1.00 74.19 95 ILE A N 1
ATOM 760 C CA . ILE A 1 95 ? -20.868 -2.435 19.901 1.00 74.19 95 ILE A CA 1
ATOM 761 C C . ILE A 1 95 ? -20.945 -3.726 19.068 1.00 74.19 95 ILE A C 1
ATOM 763 O O . ILE A 1 95 ? -21.775 -3.807 18.169 1.00 74.19 95 ILE A O 1
ATOM 767 N N . ASP A 1 96 ? -20.100 -4.719 19.358 1.00 75.94 96 ASP A N 1
ATOM 768 C CA . ASP A 1 96 ? -20.160 -6.038 18.721 1.00 75.94 96 ASP A CA 1
ATOM 769 C C . ASP A 1 96 ? -21.403 -6.807 19.187 1.00 75.94 96 ASP A C 1
ATOM 771 O O . ASP A 1 96 ? -22.134 -7.363 18.371 1.00 75.94 96 ASP A O 1
ATOM 775 N N . GLU A 1 97 ? -21.738 -6.721 20.483 1.00 78.19 97 GLU A N 1
ATOM 776 C CA . GLU A 1 97 ? -22.967 -7.319 21.023 1.00 78.19 97 GLU A CA 1
ATOM 777 C C . GLU A 1 97 ? -24.227 -6.737 20.358 1.00 78.19 97 GLU A C 1
ATOM 779 O O . GLU A 1 97 ? -25.173 -7.466 20.050 1.00 78.19 97 GLU A O 1
ATOM 784 N N . ALA A 1 98 ? -24.224 -5.435 20.053 1.00 77.69 98 ALA A N 1
ATOM 785 C CA . ALA A 1 98 ? -25.329 -4.779 19.362 1.00 77.69 98 ALA A CA 1
ATOM 786 C C . ALA A 1 98 ? -25.588 -5.331 17.946 1.00 77.69 98 ALA A C 1
ATOM 788 O O . ALA A 1 98 ? -26.712 -5.218 17.469 1.00 77.69 98 ALA A O 1
ATOM 789 N N . ILE A 1 99 ? -24.611 -5.963 17.281 1.00 75.69 99 ILE A N 1
ATOM 790 C CA . ILE A 1 99 ? -24.827 -6.611 15.972 1.00 75.69 99 ILE A CA 1
ATOM 791 C C . ILE A 1 99 ? -25.706 -7.861 16.120 1.00 75.69 99 ILE A C 1
ATOM 793 O O . ILE A 1 99 ? -26.493 -8.173 15.226 1.00 75.69 99 ILE A O 1
ATOM 797 N N . TYR A 1 100 ? -25.600 -8.571 17.247 1.00 78.00 100 TYR A N 1
ATOM 798 C CA . TYR A 1 100 ? -26.442 -9.735 17.530 1.00 78.00 100 TYR A CA 1
ATOM 799 C C . TYR A 1 100 ? -27.850 -9.349 17.983 1.00 78.00 100 TYR A C 1
ATOM 801 O O . TYR A 1 100 ? -28.757 -10.180 17.899 1.00 78.00 100 TYR A O 1
ATOM 809 N N . LYS A 1 101 ? -28.054 -8.106 18.444 1.00 80.75 101 LYS A N 1
ATOM 810 C CA . LYS A 1 101 ? -29.386 -7.597 18.770 1.00 80.75 101 LYS A CA 1
ATOM 811 C C . LYS A 1 101 ? -30.171 -7.356 17.466 1.00 80.75 101 LYS A C 1
ATOM 813 O O . LYS A 1 101 ? -29.728 -6.582 16.617 1.00 80.75 101 LYS A O 1
ATOM 818 N N . PRO A 1 102 ? -31.342 -7.992 17.280 1.00 81.75 102 PRO A N 1
ATOM 819 C CA . PRO A 1 102 ? -32.267 -7.662 16.204 1.00 81.75 102 PRO A CA 1
ATOM 820 C C . PRO A 1 102 ? -32.520 -6.152 16.143 1.00 81.75 102 PRO A C 1
ATOM 822 O O . PRO A 1 102 ? -32.699 -5.513 17.180 1.00 81.75 102 PRO A O 1
ATOM 825 N N . ILE A 1 103 ? -32.582 -5.594 14.931 1.00 78.75 103 ILE A N 1
ATOM 826 C CA . ILE A 1 103 ? -32.740 -4.143 14.712 1.00 78.75 103 ILE A CA 1
ATOM 827 C C . ILE A 1 103 ? -33.969 -3.576 15.448 1.00 78.75 103 ILE A C 1
ATOM 829 O O . ILE A 1 103 ? -33.926 -2.442 15.917 1.00 78.75 103 ILE A O 1
ATOM 833 N N . GLU A 1 104 ? -35.026 -4.374 15.617 1.00 77.69 104 GLU A N 1
ATOM 834 C CA . GLU A 1 104 ? -36.243 -3.984 16.342 1.00 77.69 104 GLU A CA 1
ATOM 835 C C . GLU A 1 104 ? -35.975 -3.691 17.832 1.00 77.69 104 GLU A C 1
ATOM 837 O O . GLU A 1 104 ? -36.391 -2.653 18.337 1.00 77.69 104 GLU A O 1
ATOM 842 N N . GLN A 1 105 ? -35.184 -4.525 18.519 1.00 76.56 105 GLN A N 1
ATOM 843 C CA . GLN A 1 105 ? -34.895 -4.356 19.952 1.00 76.56 105 GLN A CA 1
ATOM 844 C C . GLN A 1 105 ? -34.024 -3.127 20.243 1.00 76.56 105 GLN A C 1
ATOM 846 O O . GLN A 1 105 ? -34.144 -2.510 21.301 1.00 76.56 105 GLN A O 1
ATOM 851 N N . LEU A 1 106 ? -33.144 -2.760 19.305 1.00 74.06 106 LEU A N 1
ATOM 852 C CA . LEU A 1 106 ? -32.320 -1.555 19.427 1.00 74.06 106 LEU A CA 1
ATOM 853 C C . LEU A 1 106 ? -33.156 -0.278 19.310 1.00 74.06 106 LEU A C 1
ATOM 855 O O . LEU A 1 106 ? -32.841 0.722 19.957 1.00 74.06 106 LEU A O 1
ATOM 859 N N . GLN A 1 107 ? -34.212 -0.308 18.495 1.00 79.62 107 GLN A N 1
ATOM 860 C CA . GLN A 1 107 ? -35.104 0.833 18.345 1.00 79.62 107 GLN A CA 1
ATOM 861 C C . GLN A 1 107 ? -35.945 1.038 19.614 1.00 79.62 107 GLN A C 1
ATOM 863 O O . GLN A 1 107 ? -35.990 2.161 20.120 1.00 79.62 107 GLN A O 1
ATOM 868 N N . ASP A 1 108 ? -36.471 -0.043 20.200 1.00 81.38 108 ASP A N 1
ATOM 869 C CA . ASP A 1 108 ? -37.249 0.001 21.448 1.00 81.38 108 ASP A CA 1
ATOM 870 C C . ASP A 1 108 ? -36.432 0.515 22.657 1.00 81.38 108 ASP A C 1
ATOM 872 O O . ASP A 1 108 ? -36.931 1.312 23.454 1.00 81.38 108 ASP A O 1
ATOM 876 N N . GLU A 1 109 ? -35.155 0.120 22.797 1.00 79.75 109 GLU A N 1
ATOM 877 C CA . GLU A 1 109 ? -34.263 0.646 23.851 1.00 79.75 109 GLU A CA 1
ATOM 878 C C . GLU A 1 109 ? -33.987 2.155 23.687 1.00 79.75 109 GLU A C 1
ATOM 880 O O . GLU A 1 109 ? -33.835 2.866 24.683 1.00 79.75 109 GLU A O 1
ATOM 885 N N . SER A 1 110 ? -33.920 2.655 22.446 1.00 79.50 110 SER A N 1
ATOM 886 C CA . SER A 1 110 ? -33.660 4.074 22.164 1.00 79.50 110 SER A CA 1
ATOM 887 C C . SER A 1 110 ? -34.870 4.981 22.402 1.00 79.50 110 SER A C 1
ATOM 889 O O . SER A 1 110 ? -34.684 6.1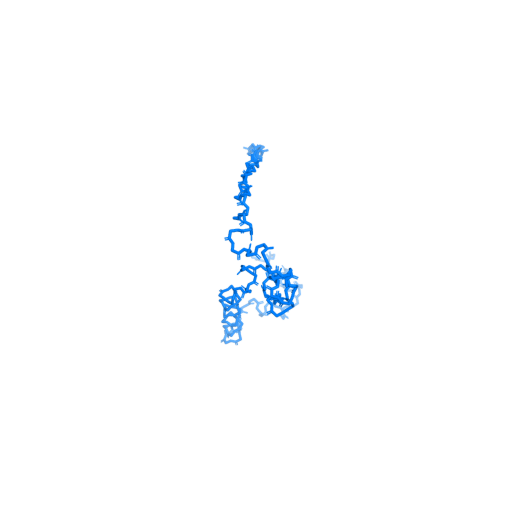42 22.752 1.00 79.50 110 SER A O 1
ATOM 891 N N . GLU A 1 111 ? -36.095 4.462 22.254 1.00 82.44 111 GLU A N 1
ATOM 892 C CA . GLU A 1 111 ? -37.328 5.208 22.545 1.00 82.44 111 GLU A CA 1
ATOM 893 C C . GLU A 1 111 ? -37.648 5.263 24.051 1.00 82.44 111 GLU A C 1
ATOM 895 O O . GLU A 1 111 ? -38.344 6.175 24.498 1.00 82.44 111 GLU A O 1
ATOM 900 N N . ASN A 1 112 ? -37.140 4.315 24.849 1.00 82.25 112 ASN A N 1
ATOM 901 C CA . ASN A 1 112 ? -37.390 4.247 26.297 1.00 82.25 112 ASN A CA 1
ATOM 902 C C . ASN A 1 112 ? -36.410 5.092 27.144 1.00 82.25 112 ASN A C 1
ATOM 904 O O . ASN A 1 112 ? -36.613 5.247 28.347 1.00 82.25 112 ASN A O 1
ATOM 908 N N . LYS A 1 113 ? -35.342 5.636 26.551 1.00 70.12 113 LYS A N 1
ATOM 909 C CA . LYS A 1 113 ? -34.287 6.371 27.267 1.00 70.12 113 LYS A CA 1
ATOM 910 C C . LYS A 1 113 ? -34.336 7.874 27.014 1.00 70.12 113 LYS A C 1
ATOM 912 O O . LYS A 1 113 ? -34.130 8.619 28.000 1.00 70.12 113 LYS A O 1
#

Foldseek 3Di:
DDDDDDDDDDDDPPPPPPPPPPPPPPPPPPPPPPCPPDPPPDPDDP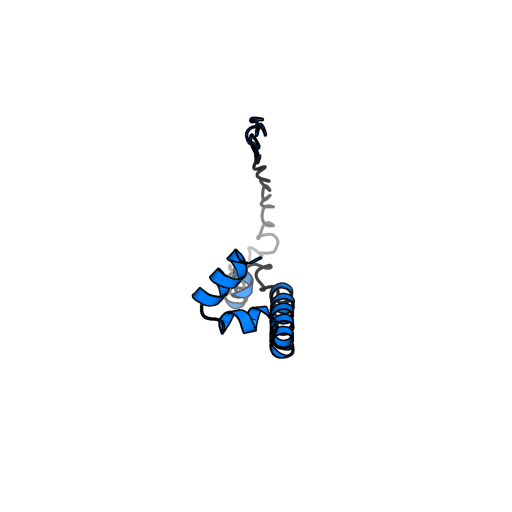VPPCPPPVNDDPCVVCPVPNPPPPVVVVVVVVVVVVVVVCVVPDPDDVVNVVVVDDPVVVVVVVVVD